Protein AF-A0A3D5SGT0-F1 (afdb_monomer_lite)

Structure (mmCIF, N/CA/C/O backbone):
data_AF-A0A3D5SGT0-F1
#
_entry.id   AF-A0A3D5SGT0-F1
#
loop_
_atom_site.group_PDB
_atom_site.id
_atom_site.type_symbol
_atom_site.label_atom_id
_atom_site.label_alt_id
_atom_site.label_comp_id
_atom_site.label_asym_id
_atom_site.label_entity_id
_atom_site.label_seq_id
_atom_site.pdbx_PDB_ins_code
_atom_site.Cartn_x
_atom_site.Cartn_y
_atom_site.Cartn_z
_atom_site.occupancy
_atom_site.B_iso_or_equiv
_atom_site.auth_seq_id
_atom_site.auth_comp_id
_atom_site.auth_asym_id
_atom_site.auth_atom_id
_atom_site.pdbx_PDB_model_num
ATOM 1 N N . MET A 1 1 ? 20.733 -16.401 -3.789 1.00 82.25 1 MET A N 1
ATOM 2 C CA . MET A 1 1 ? 20.202 -15.275 -2.991 1.00 82.25 1 MET A CA 1
ATOM 3 C C . MET A 1 1 ? 20.358 -14.026 -3.835 1.00 82.25 1 MET A C 1
ATOM 5 O O . MET A 1 1 ? 21.478 -13.755 -4.243 1.00 82.25 1 MET A O 1
ATOM 9 N N . TYR A 1 2 ? 19.258 -13.351 -4.167 1.00 90.00 2 TYR A N 1
ATOM 10 C CA . TYR A 1 2 ? 19.283 -12.090 -4.913 1.00 90.00 2 TYR A CA 1
ATOM 11 C C . TYR A 1 2 ? 19.297 -10.923 -3.924 1.00 90.00 2 TYR A C 1
ATOM 13 O O . TYR A 1 2 ? 18.535 -10.935 -2.958 1.00 90.00 2 TYR A O 1
ATOM 21 N N . VAL A 1 3 ? 20.183 -9.956 -4.148 1.00 94.00 3 VAL A N 1
ATOM 22 C CA . VAL A 1 3 ? 20.288 -8.715 -3.376 1.00 94.00 3 VAL A CA 1
ATOM 23 C C . VAL A 1 3 ? 20.499 -7.593 -4.382 1.00 94.00 3 VAL A C 1
ATOM 25 O O . VAL A 1 3 ? 21.386 -7.696 -5.226 1.00 94.00 3 VAL A O 1
ATOM 28 N N . ASP A 1 4 ? 19.696 -6.541 -4.284 1.00 93.75 4 ASP A N 1
ATOM 29 C CA . ASP A 1 4 ? 19.782 -5.351 -5.129 1.00 93.75 4 ASP A CA 1
ATOM 30 C C . ASP A 1 4 ? 19.687 -4.103 -4.245 1.00 93.75 4 ASP A C 1
ATOM 32 O O . ASP A 1 4 ? 19.060 -4.131 -3.180 1.00 93.75 4 ASP A O 1
ATOM 36 N N . PHE A 1 5 ? 20.342 -3.025 -4.667 1.00 95.31 5 PHE A N 1
ATOM 37 C CA . PHE A 1 5 ? 20.351 -1.749 -3.966 1.00 95.31 5 PHE A CA 1
ATOM 38 C C . PHE A 1 5 ? 19.541 -0.734 -4.768 1.00 95.31 5 PHE A C 1
ATOM 40 O O . PHE A 1 5 ? 19.968 -0.273 -5.824 1.00 95.31 5 PHE A O 1
ATOM 47 N N . LEU A 1 6 ? 18.378 -0.361 -4.239 1.00 95.25 6 LEU A N 1
ATOM 48 C CA . LEU A 1 6 ? 17.581 0.734 -4.776 1.00 95.25 6 LEU A CA 1
ATOM 49 C C . LEU A 1 6 ? 18.121 2.064 -4.240 1.00 95.25 6 LEU A C 1
ATOM 51 O O . LEU A 1 6 ? 17.986 2.347 -3.045 1.00 95.25 6 LEU A O 1
ATOM 55 N N . HIS A 1 7 ? 18.699 2.893 -5.107 1.00 94.75 7 HIS A N 1
ATOM 56 C CA . HIS A 1 7 ? 19.131 4.228 -4.711 1.00 94.75 7 HIS A CA 1
ATOM 57 C C . HIS A 1 7 ? 17.949 5.194 -4.736 1.00 94.75 7 HIS A C 1
ATOM 59 O O . HIS A 1 7 ? 17.189 5.270 -5.699 1.00 94.75 7 HIS A O 1
ATOM 65 N N . LEU A 1 8 ? 17.808 5.968 -3.662 1.00 95.00 8 LEU A N 1
ATOM 66 C CA . LEU A 1 8 ? 16.798 7.015 -3.556 1.00 95.00 8 LEU A CA 1
ATOM 67 C C . LEU A 1 8 ? 17.465 8.387 -3.701 1.00 95.00 8 LEU A C 1
ATOM 69 O O . LEU A 1 8 ? 18.577 8.583 -3.202 1.00 95.00 8 LEU A O 1
ATOM 73 N N . PRO A 1 9 ? 16.811 9.364 -4.352 1.00 93.94 9 PRO A N 1
ATOM 74 C CA . PRO A 1 9 ? 17.372 10.692 -4.514 1.00 93.94 9 PRO A CA 1
ATOM 75 C C . PRO A 1 9 ? 17.500 11.364 -3.148 1.00 93.94 9 PRO A C 1
ATOM 77 O O . PRO A 1 9 ? 16.537 11.460 -2.389 1.00 93.94 9 PRO A O 1
ATOM 80 N N . HIS A 1 10 ? 18.686 11.894 -2.851 1.00 91.25 10 HIS A N 1
ATOM 81 C CA . HIS A 1 10 ? 18.929 12.596 -1.588 1.00 91.25 10 HIS A CA 1
ATOM 82 C C . HIS A 1 10 ? 18.146 13.915 -1.487 1.00 91.25 10 HIS A C 1
ATOM 84 O O . HIS A 1 10 ? 17.775 14.332 -0.394 1.00 91.25 10 HIS A O 1
ATOM 90 N N . ASN A 1 11 ? 17.882 14.571 -2.622 1.00 92.69 11 ASN A N 1
ATOM 91 C CA . ASN A 1 11 ? 17.040 15.761 -2.697 1.00 92.69 11 ASN A CA 1
ATOM 92 C C . ASN A 1 11 ? 15.823 15.485 -3.596 1.00 92.69 11 ASN A C 1
ATOM 94 O O . ASN A 1 11 ? 15.909 15.705 -4.805 1.00 92.69 11 ASN A O 1
ATOM 98 N N . PRO A 1 12 ? 14.679 15.043 -3.053 1.00 88.31 12 PRO A N 1
ATOM 99 C CA . PRO A 1 12 ? 13.499 14.719 -3.857 1.00 88.31 12 PRO A CA 1
ATOM 100 C C . PRO A 1 12 ? 12.892 15.932 -4.582 1.00 88.31 12 PRO A C 1
ATOM 102 O O . PRO A 1 12 ? 12.158 15.748 -5.543 1.00 88.31 12 PRO A O 1
ATOM 105 N N . ASN A 1 13 ? 13.226 17.162 -4.174 1.00 92.69 13 ASN A N 1
ATOM 106 C CA . ASN A 1 13 ? 12.706 18.391 -4.784 1.00 92.69 13 ASN A CA 1
ATOM 107 C C . ASN A 1 13 ? 13.525 18.872 -5.997 1.00 92.69 13 ASN A C 1
ATOM 109 O O . ASN A 1 13 ? 13.168 19.872 -6.620 1.00 92.69 13 ASN A O 1
ATOM 113 N N . SER A 1 14 ? 14.646 18.216 -6.322 1.00 93.81 14 SER A N 1
ATOM 114 C CA . SER A 1 14 ? 15.394 18.533 -7.543 1.00 93.81 14 SER A CA 1
ATOM 115 C C . SER A 1 14 ? 14.585 18.147 -8.779 1.00 93.81 14 SER A C 1
ATOM 117 O O . SER A 1 14 ? 13.951 17.095 -8.813 1.00 93.81 14 SER A O 1
ATOM 119 N N . LYS A 1 15 ? 14.681 18.959 -9.838 1.00 90.56 15 LYS A N 1
ATOM 120 C CA . LYS A 1 15 ? 14.032 18.683 -11.130 1.00 90.56 15 LYS A CA 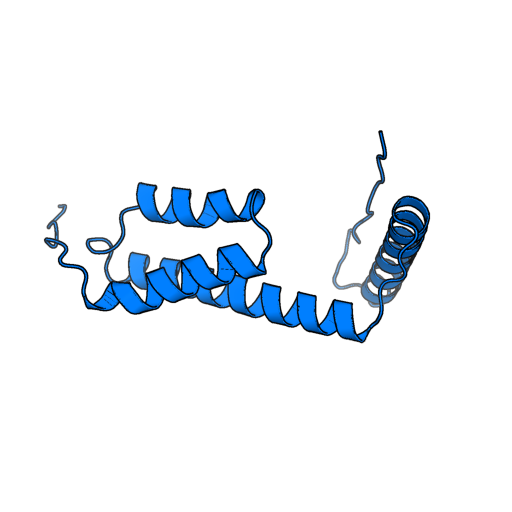1
ATOM 121 C C . LYS A 1 15 ? 14.438 17.327 -11.718 1.00 90.56 15 LYS A C 1
ATOM 123 O O . LYS A 1 15 ? 13.635 16.708 -12.397 1.00 90.56 15 LYS A O 1
ATOM 128 N N . SER A 1 16 ? 15.659 16.869 -11.441 1.00 92.75 16 SER A N 1
ATOM 129 C CA . SER A 1 16 ? 16.200 15.600 -11.944 1.00 92.75 16 SER A CA 1
ATOM 130 C C . SER A 1 16 ? 15.809 14.368 -11.118 1.00 92.75 16 SER A C 1
ATOM 132 O O . SER A 1 16 ? 16.122 13.248 -11.514 1.00 92.75 16 SER A O 1
ATOM 134 N N . SER A 1 17 ? 15.165 14.538 -9.959 1.00 95.12 17 SER A N 1
ATOM 135 C CA . SER A 1 17 ? 14.920 13.427 -9.028 1.00 95.12 17 SER A CA 1
ATOM 136 C C . SER A 1 17 ? 13.872 12.444 -9.527 1.00 95.12 17 SER A C 1
ATOM 138 O O . SER A 1 17 ? 13.992 11.249 -9.262 1.00 95.12 17 SER A O 1
ATOM 140 N N . THR A 1 18 ? 12.871 12.925 -10.264 1.00 94.50 18 THR A N 1
ATOM 141 C CA . THR A 1 18 ? 11.852 12.066 -10.876 1.00 94.50 18 THR A CA 1
ATOM 142 C C . THR A 1 18 ? 12.468 11.174 -11.947 1.00 94.50 18 THR A C 1
ATOM 144 O O . THR A 1 18 ? 12.315 9.960 -11.866 1.00 94.50 18 THR A O 1
ATOM 147 N N . ASP A 1 19 ? 13.227 11.748 -12.885 1.00 95.38 19 ASP A N 1
ATOM 148 C CA . ASP A 1 19 ? 13.876 10.993 -13.967 1.00 95.38 19 ASP A CA 1
ATOM 149 C C . ASP A 1 19 ? 14.864 9.952 -13.419 1.00 95.38 19 ASP A C 1
ATOM 151 O O . ASP A 1 19 ? 14.905 8.810 -13.883 1.00 95.38 19 ASP A O 1
ATOM 155 N N . PHE A 1 20 ? 15.617 10.320 -12.376 1.00 95.75 20 PHE A N 1
ATOM 156 C CA . PHE A 1 20 ? 16.504 9.398 -11.666 1.00 95.75 20 PHE A CA 1
ATOM 157 C C . PHE A 1 20 ? 15.739 8.216 -11.054 1.00 95.75 20 PHE A C 1
ATOM 159 O O . PHE A 1 20 ? 16.118 7.066 -11.263 1.00 95.75 20 PHE A O 1
ATOM 166 N N . LEU A 1 21 ? 14.644 8.481 -10.331 1.00 95.62 21 LEU A N 1
ATOM 167 C CA . LEU A 1 21 ? 13.833 7.427 -9.714 1.00 95.62 21 LEU A CA 1
ATOM 168 C C . LEU A 1 21 ? 13.183 6.506 -10.743 1.00 95.62 21 LEU A C 1
ATOM 170 O O . LEU A 1 21 ? 13.173 5.296 -10.541 1.00 95.62 21 LEU A O 1
ATOM 174 N N . VAL A 1 22 ? 12.656 7.061 -11.838 1.00 95.75 22 VAL A N 1
ATOM 175 C CA . VAL A 1 22 ? 12.082 6.262 -12.930 1.00 95.75 22 VAL A CA 1
ATOM 176 C C . VAL A 1 22 ? 13.139 5.319 -13.496 1.00 95.75 22 VAL A C 1
ATOM 178 O O . VAL A 1 22 ? 12.877 4.129 -13.634 1.00 95.75 22 VAL A O 1
ATOM 181 N N . THR A 1 23 ? 14.349 5.825 -13.742 1.00 96.81 23 THR A N 1
ATOM 182 C CA . THR A 1 23 ? 15.468 5.010 -14.237 1.00 96.81 23 THR A CA 1
ATOM 183 C C . THR A 1 23 ? 15.811 3.876 -13.267 1.00 96.81 23 THR A C 1
ATOM 185 O O . THR A 1 23 ? 15.955 2.730 -13.688 1.00 96.81 23 THR A O 1
ATOM 188 N N . GLU A 1 24 ? 15.884 4.161 -11.964 1.00 97.50 24 GLU A N 1
ATOM 189 C CA . GLU A 1 24 ? 16.185 3.138 -10.956 1.00 97.50 24 GLU A CA 1
ATOM 190 C C . GLU A 1 24 ? 15.074 2.091 -10.803 1.00 97.50 24 GLU A C 1
ATOM 192 O O . GLU A 1 24 ? 15.365 0.910 -10.597 1.00 97.50 24 GLU A O 1
ATOM 197 N N . TYR A 1 25 ? 13.805 2.481 -10.945 1.00 96.38 25 TYR A N 1
ATOM 198 C CA . TYR A 1 25 ? 12.695 1.529 -10.938 1.00 96.38 25 TYR A CA 1
ATOM 199 C C . TYR A 1 25 ? 12.667 0.646 -12.182 1.00 96.38 25 TYR A C 1
ATOM 201 O O . TYR A 1 25 ? 12.443 -0.555 -12.042 1.00 96.38 25 TYR A O 1
ATOM 209 N N . LEU A 1 26 ? 12.944 1.198 -13.367 1.00 96.31 26 LEU A N 1
ATOM 210 C CA . LEU A 1 26 ? 13.030 0.416 -14.603 1.00 96.31 26 LEU A CA 1
ATOM 211 C C . LEU A 1 26 ? 14.182 -0.595 -14.541 1.00 96.31 26 LEU A C 1
ATOM 213 O O . LEU A 1 26 ? 13.969 -1.771 -14.823 1.00 96.31 26 LEU A O 1
ATOM 217 N N . ARG A 1 27 ? 15.362 -0.186 -14.053 1.00 97.06 27 ARG A N 1
ATOM 218 C CA . ARG A 1 27 ? 16.496 -1.098 -13.816 1.00 97.06 27 ARG A CA 1
ATOM 219 C C . ARG A 1 27 ? 16.113 -2.249 -12.880 1.00 97.06 27 ARG A C 1
ATOM 221 O O . ARG A 1 27 ? 16.446 -3.406 -13.133 1.00 97.06 27 ARG A O 1
ATOM 228 N N . LEU A 1 28 ? 15.426 -1.939 -11.778 1.00 96.44 28 LEU A N 1
ATOM 229 C CA . LEU A 1 28 ? 14.980 -2.958 -10.829 1.00 96.44 28 LEU A CA 1
ATOM 230 C C . LEU A 1 28 ? 13.943 -3.898 -11.459 1.00 96.44 28 LEU A C 1
ATOM 232 O O . LEU A 1 28 ? 14.023 -5.107 -11.247 1.00 96.44 28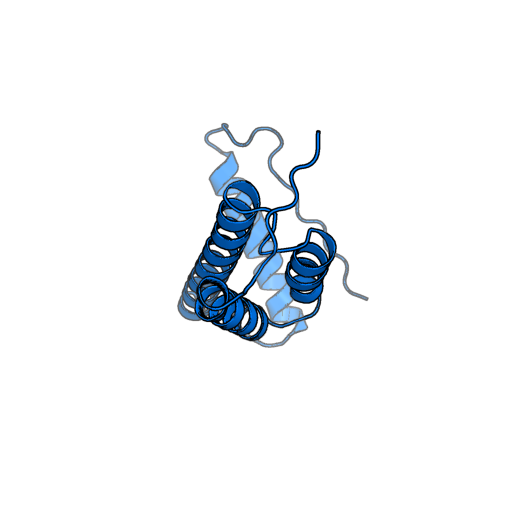 LEU A O 1
ATOM 236 N N . GLN A 1 29 ? 12.991 -3.360 -12.225 1.00 95.81 29 GLN A N 1
ATOM 237 C CA . GLN A 1 29 ? 12.001 -4.154 -12.949 1.00 95.81 29 GLN 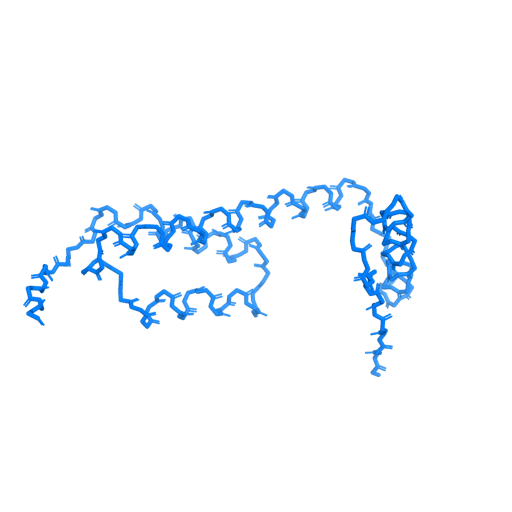A CA 1
ATOM 238 C C . GLN A 1 29 ? 12.690 -5.137 -13.897 1.00 95.81 29 GLN A C 1
ATOM 240 O O . GLN A 1 29 ? 12.428 -6.330 -13.792 1.00 95.81 29 GLN A O 1
ATOM 245 N N . GLU A 1 30 ? 13.623 -4.680 -14.736 1.00 95.56 30 GLU A N 1
ATOM 246 C CA . GLU A 1 30 ? 14.376 -5.540 -15.661 1.00 95.56 30 GLU A CA 1
ATOM 247 C C . GLU A 1 30 ? 15.0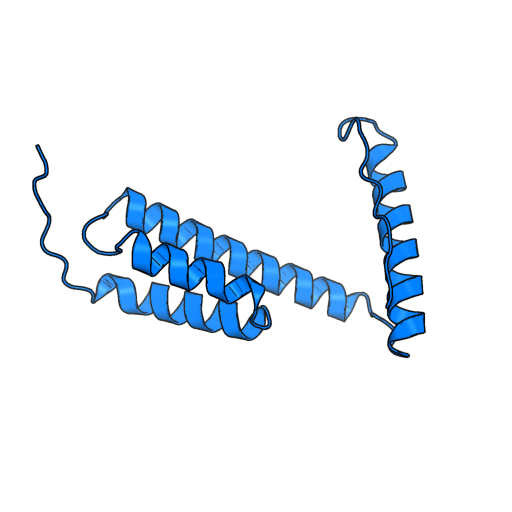59 -6.712 -14.939 1.00 95.56 30 GLU A C 1
ATOM 249 O O . GLU A 1 30 ? 14.961 -7.865 -15.369 1.00 95.56 30 GLU A O 1
ATOM 254 N N . HIS A 1 31 ? 15.706 -6.451 -13.798 1.00 95.69 31 HIS A N 1
ATOM 255 C CA . HIS A 1 31 ? 16.336 -7.508 -13.007 1.00 95.69 31 HIS A CA 1
ATOM 256 C C . HIS A 1 31 ? 15.313 -8.506 -12.438 1.00 95.69 31 HIS A C 1
ATOM 258 O O . HIS A 1 31 ? 15.560 -9.714 -12.437 1.00 95.69 31 HIS A O 1
ATOM 264 N N . LEU A 1 32 ? 14.164 -8.029 -11.953 1.00 95.00 32 LEU A N 1
ATOM 265 C CA . LEU A 1 32 ? 13.106 -8.887 -11.412 1.00 95.00 32 LEU A CA 1
ATOM 266 C C . LEU A 1 32 ? 12.432 -9.730 -12.503 1.00 95.00 32 LEU A C 1
ATOM 268 O O . LEU A 1 32 ? 12.169 -10.913 -12.279 1.00 95.00 32 LEU A O 1
ATOM 272 N N . GLU A 1 33 ? 12.197 -9.158 -13.684 1.00 96.00 33 GLU A N 1
ATOM 273 C CA . GLU A 1 33 ? 11.670 -9.875 -14.848 1.00 96.00 33 GLU A CA 1
ATOM 274 C C . GLU A 1 33 ? 12.632 -10.981 -15.295 1.00 96.00 33 GLU A C 1
ATOM 276 O O . GLU A 1 33 ? 12.200 -12.111 -15.523 1.00 96.00 33 GLU A O 1
ATOM 281 N N . ALA A 1 34 ? 13.940 -10.701 -15.334 1.00 95.06 34 ALA A N 1
ATOM 282 C CA . ALA A 1 34 ? 14.963 -11.689 -15.680 1.00 95.06 34 ALA A CA 1
ATOM 283 C C . ALA A 1 34 ? 15.029 -12.859 -14.682 1.00 95.06 34 ALA A C 1
ATOM 285 O O . ALA A 1 34 ? 15.268 -14.000 -15.077 1.00 95.06 34 ALA A O 1
ATOM 286 N N . LEU A 1 35 ? 14.796 -12.598 -13.392 1.00 94.62 35 LEU A N 1
ATOM 287 C CA . LEU A 1 35 ? 14.762 -13.637 -12.358 1.00 94.62 35 LEU A CA 1
ATOM 288 C C . LEU A 1 35 ? 13.497 -14.494 -12.416 1.00 94.62 35 LEU A C 1
ATOM 290 O O . LEU A 1 35 ? 13.559 -15.692 -12.149 1.00 94.62 35 LEU A O 1
ATOM 294 N N . ASN A 1 36 ? 12.354 -13.874 -12.707 1.00 92.56 36 ASN A N 1
ATOM 295 C CA . ASN A 1 36 ? 11.051 -14.534 -12.674 1.00 92.56 36 ASN A CA 1
ATOM 296 C C . ASN A 1 36 ? 10.651 -15.132 -14.035 1.00 92.56 36 ASN A C 1
ATOM 298 O O . ASN A 1 36 ? 9.741 -15.950 -14.099 1.00 92.56 36 ASN A O 1
ATOM 302 N N . GLY A 1 37 ? 11.297 -14.720 -15.130 1.00 94.12 37 GLY A N 1
ATOM 303 C CA . GLY A 1 37 ? 10.923 -15.104 -16.495 1.00 94.12 37 GLY A CA 1
ATOM 304 C C . GLY A 1 37 ? 9.569 -14.540 -16.944 1.00 94.12 37 GLY A C 1
ATOM 305 O O . GLY A 1 37 ? 8.984 -15.031 -17.908 1.00 94.12 37 GLY A O 1
ATOM 306 N N . HIS A 1 38 ? 9.055 -13.531 -16.240 1.00 94.81 38 HIS A N 1
ATOM 307 C CA . HIS A 1 38 ? 7.745 -12.933 -16.472 1.00 94.81 38 HIS A CA 1
ATOM 308 C C . HIS A 1 38 ? 7.891 -11.433 -16.688 1.00 94.81 38 HIS A C 1
ATOM 310 O O . HIS A 1 38 ? 8.442 -10.750 -15.830 1.00 94.81 38 HIS A O 1
ATOM 316 N N . HIS A 1 39 ? 7.352 -10.940 -17.801 1.00 94.75 39 HIS A N 1
ATOM 317 C CA . HIS A 1 39 ? 7.290 -9.515 -18.097 1.00 94.75 39 HIS A CA 1
ATOM 318 C C . HIS A 1 39 ? 6.170 -8.836 -17.299 1.00 94.75 39 HIS A C 1
ATOM 320 O O . HIS A 1 39 ? 5.067 -9.378 -17.174 1.00 94.75 39 HIS A O 1
ATOM 326 N N . VAL A 1 40 ? 6.452 -7.649 -16.774 1.00 94.19 40 VAL A N 1
ATOM 327 C CA . VAL A 1 40 ? 5.520 -6.819 -16.020 1.00 94.19 40 VAL A CA 1
ATOM 328 C C . VAL A 1 40 ? 4.931 -5.780 -16.969 1.00 94.19 40 VAL A C 1
ATOM 330 O O . VAL A 1 40 ? 5.618 -4.865 -17.410 1.00 94.19 40 VAL A O 1
ATOM 333 N N . SER A 1 41 ? 3.640 -5.915 -17.279 1.00 95.62 41 SER A N 1
ATOM 334 C CA . SER A 1 41 ? 2.940 -4.946 -18.122 1.00 95.62 41 SER A CA 1
ATOM 335 C C . SER A 1 41 ? 2.542 -3.686 -17.351 1.00 95.62 41 SER A C 1
ATOM 337 O O . SER A 1 41 ? 2.278 -3.726 -16.144 1.00 95.62 41 SER A O 1
ATOM 339 N N . ASP A 1 42 ? 2.399 -2.578 -18.079 1.00 96.06 42 ASP A N 1
ATOM 340 C CA . ASP A 1 42 ? 1.891 -1.314 -17.535 1.00 96.06 42 ASP A CA 1
ATOM 341 C C . ASP A 1 42 ? 0.503 -1.478 -16.895 1.00 96.06 42 ASP A C 1
ATOM 343 O O . ASP A 1 42 ? 0.233 -0.914 -15.834 1.00 96.06 42 ASP A O 1
ATOM 347 N N . ASP A 1 43 ? -0.374 -2.289 -17.492 1.00 97.81 43 ASP A N 1
ATOM 348 C CA . ASP A 1 43 ? -1.705 -2.572 -16.942 1.00 97.81 43 ASP A CA 1
ATOM 349 C C . ASP A 1 43 ? -1.618 -3.273 -15.580 1.00 97.81 43 ASP A C 1
ATOM 351 O O . ASP A 1 43 ? -2.296 -2.870 -14.632 1.00 97.81 43 ASP A O 1
ATOM 355 N N . ALA A 1 44 ? -0.736 -4.272 -15.448 1.00 95.31 44 ALA A N 1
ATOM 356 C CA . ALA A 1 44 ? -0.527 -4.979 -14.188 1.00 95.31 44 ALA A CA 1
ATOM 357 C C . ALA A 1 44 ? 0.052 -4.050 -13.106 1.00 95.31 44 ALA A C 1
ATOM 359 O O . ALA A 1 44 ? -0.353 -4.121 -11.941 1.00 95.31 44 ALA A O 1
ATOM 360 N N . LEU A 1 45 ? 0.959 -3.139 -13.480 1.00 96.19 45 LEU A N 1
ATOM 361 C CA . LEU A 1 45 ? 1.480 -2.115 -12.569 1.00 96.19 45 LEU A CA 1
ATOM 362 C C . LEU A 1 45 ? 0.385 -1.149 -12.117 1.00 96.19 45 LEU A C 1
ATOM 364 O O . LEU A 1 45 ? 0.262 -0.883 -10.920 1.00 96.19 45 LEU A O 1
ATOM 368 N N . ASN A 1 46 ? -0.432 -0.649 -13.042 1.00 97.88 46 ASN A N 1
ATOM 369 C CA . ASN A 1 46 ? -1.527 0.269 -12.732 1.00 97.88 46 ASN A CA 1
ATOM 370 C C . ASN A 1 46 ? -2.583 -0.380 -11.823 1.00 97.88 46 ASN A C 1
ATOM 372 O O . ASN A 1 46 ? -3.056 0.247 -10.864 1.00 97.88 46 ASN A O 1
ATOM 376 N N . GLU A 1 47 ? -2.912 -1.650 -12.063 1.00 97.50 47 GLU A N 1
ATOM 377 C CA . GLU A 1 47 ? -3.795 -2.431 -11.195 1.00 97.50 47 GLU A CA 1
ATOM 378 C C . GLU A 1 47 ? -3.197 -2.581 -9.788 1.00 97.50 47 GLU A C 1
ATOM 380 O O . GLU A 1 47 ? -3.862 -2.282 -8.788 1.00 97.50 47 GLU A O 1
ATOM 385 N N . ALA A 1 48 ? -1.917 -2.954 -9.691 1.00 97.06 48 ALA A N 1
ATOM 386 C CA . ALA A 1 48 ? -1.228 -3.079 -8.412 1.00 97.06 48 ALA A CA 1
ATOM 387 C C . ALA A 1 48 ? -1.194 -1.742 -7.652 1.00 97.06 48 ALA A C 1
ATOM 389 O O . ALA A 1 48 ? -1.541 -1.698 -6.468 1.00 97.06 48 ALA A O 1
ATOM 390 N N . ILE A 1 49 ? -0.845 -0.635 -8.315 1.00 98.12 49 ILE A N 1
ATOM 391 C CA . ILE A 1 49 ? -0.833 0.712 -7.721 1.00 98.12 49 ILE A CA 1
ATOM 392 C C . ILE A 1 49 ? -2.210 1.058 -7.150 1.00 98.12 49 ILE A C 1
ATOM 394 O O . ILE A 1 49 ? -2.314 1.513 -6.005 1.00 98.12 49 ILE A O 1
ATOM 398 N N . THR A 1 50 ? -3.271 0.800 -7.916 1.00 98.50 50 THR A N 1
ATOM 399 C CA . THR A 1 50 ? -4.656 1.034 -7.494 1.00 98.50 50 THR A CA 1
ATOM 400 C C . THR A 1 50 ? -4.988 0.237 -6.237 1.00 98.50 50 THR A C 1
ATOM 402 O O . THR A 1 50 ? -5.487 0.790 -5.251 1.00 98.50 50 THR A O 1
ATOM 405 N N . LEU A 1 51 ? -4.639 -1.046 -6.227 1.00 98.38 51 LEU A N 1
ATOM 406 C CA . LEU A 1 51 ? -4.893 -1.938 -5.106 1.00 98.38 51 LEU A CA 1
ATOM 407 C C . LEU A 1 51 ? -4.124 -1.525 -3.840 1.00 98.38 51 LEU A C 1
ATOM 409 O O . LEU A 1 51 ? -4.708 -1.457 -2.755 1.00 98.38 51 LEU A O 1
ATOM 413 N N . TYR A 1 52 ? -2.846 -1.154 -3.963 1.00 98.56 52 TYR A N 1
ATOM 414 C CA . TYR A 1 52 ? -2.064 -0.615 -2.845 1.00 98.56 52 TYR A CA 1
ATOM 415 C C . TYR A 1 52 ? -2.620 0.722 -2.335 1.00 98.56 52 TYR A C 1
ATOM 417 O O . TYR A 1 52 ? -2.592 0.980 -1.129 1.00 98.56 52 TYR A O 1
ATOM 425 N N . ASN A 1 53 ? -3.151 1.579 -3.207 1.00 98.75 53 ASN A N 1
ATOM 426 C CA . ASN A 1 53 ? -3.769 2.839 -2.790 1.00 98.75 53 ASN A CA 1
ATOM 427 C C . ASN A 1 53 ? -5.049 2.611 -1.983 1.00 98.75 53 ASN A C 1
ATOM 429 O O . ASN A 1 53 ? -5.215 3.226 -0.926 1.00 98.75 53 ASN A O 1
ATOM 433 N N . VAL A 1 54 ? -5.901 1.680 -2.417 1.00 98.69 54 VAL A N 1
ATOM 434 C CA . VAL A 1 54 ? -7.076 1.236 -1.653 1.00 98.69 54 VAL A CA 1
ATOM 435 C C . VAL A 1 54 ? -6.660 0.690 -0.287 1.00 98.69 54 VAL A C 1
ATOM 437 O O . VAL A 1 54 ? -7.212 1.099 0.734 1.00 98.69 54 VAL A O 1
ATOM 440 N N . ASN A 1 55 ? -5.659 -0.191 -0.248 1.00 98.69 55 ASN A N 1
ATOM 441 C CA . ASN A 1 55 ? -5.150 -0.776 0.991 1.00 98.69 55 ASN A CA 1
ATOM 442 C C . ASN A 1 55 ? -4.694 0.299 1.998 1.00 98.69 55 ASN A C 1
ATOM 444 O O . ASN A 1 55 ? -5.095 0.296 3.167 1.00 98.69 55 ASN A O 1
ATOM 448 N N . ARG A 1 56 ? -3.906 1.276 1.525 1.00 98.56 56 ARG A N 1
ATOM 449 C CA . ARG A 1 56 ? -3.435 2.404 2.342 1.00 98.56 56 ARG A CA 1
ATOM 450 C C . ARG A 1 56 ? -4.586 3.285 2.817 1.00 98.56 56 ARG A C 1
ATOM 452 O O . ARG A 1 56 ? -4.553 3.747 3.954 1.00 98.56 56 ARG A O 1
ATOM 459 N N . ALA A 1 57 ? -5.589 3.532 1.975 1.00 98.75 57 ALA A N 1
ATOM 460 C CA . ALA A 1 57 ? -6.764 4.315 2.349 1.00 98.75 57 ALA A CA 1
ATOM 461 C C . ALA A 1 57 ? -7.563 3.638 3.474 1.00 98.75 57 ALA A C 1
ATOM 463 O O . ALA A 1 57 ? -7.866 4.285 4.473 1.00 98.75 57 ALA A O 1
ATOM 464 N N . LEU A 1 58 ? -7.818 2.330 3.365 1.00 98.62 58 LEU A N 1
ATOM 465 C CA . LEU A 1 58 ? -8.505 1.556 4.406 1.00 98.62 58 LEU A CA 1
ATOM 466 C C . LEU A 1 58 ? -7.711 1.524 5.716 1.00 98.62 58 LEU A C 1
ATOM 468 O O . LEU A 1 58 ? -8.280 1.693 6.791 1.00 98.62 58 LEU A O 1
ATOM 472 N N . THR A 1 59 ? -6.388 1.362 5.629 1.00 98.25 59 THR A N 1
ATOM 473 C CA . THR A 1 59 ? -5.515 1.406 6.808 1.00 98.25 59 THR A CA 1
ATOM 474 C C . THR A 1 59 ? -5.618 2.756 7.518 1.00 98.25 59 THR A C 1
ATOM 476 O O . THR A 1 59 ? -5.846 2.785 8.725 1.00 98.25 59 THR A O 1
ATOM 479 N N . ARG A 1 60 ? -5.507 3.877 6.786 1.00 98.38 60 ARG A N 1
ATOM 480 C CA . ARG A 1 60 ? -5.662 5.229 7.359 1.00 98.38 60 ARG A CA 1
ATOM 481 C C . ARG A 1 60 ? -7.030 5.413 8.005 1.00 98.38 60 ARG A C 1
ATOM 483 O O . ARG A 1 60 ? -7.094 5.852 9.145 1.00 98.38 60 ARG A O 1
ATOM 490 N N . HIS A 1 61 ? -8.089 4.981 7.327 1.00 97.69 61 HIS A N 1
ATOM 491 C CA . HIS A 1 61 ? -9.442 5.061 7.857 1.00 97.69 61 HIS A CA 1
ATOM 492 C C . HIS A 1 61 ? -9.582 4.336 9.207 1.00 97.69 61 HIS A C 1
ATOM 494 O O . HIS A 1 61 ? -10.122 4.908 10.147 1.00 97.69 61 HIS A O 1
ATOM 500 N N . LEU A 1 62 ? -9.018 3.132 9.365 1.00 97.25 62 LEU A N 1
ATOM 501 C CA . LEU A 1 62 ? -9.026 2.427 10.655 1.00 97.25 62 LEU A CA 1
ATOM 502 C C . LEU A 1 62 ? -8.243 3.167 11.755 1.00 97.25 62 LEU A C 1
ATOM 504 O O . LEU A 1 62 ? -8.639 3.127 12.922 1.00 97.25 62 LEU A O 1
ATOM 508 N N . TYR A 1 63 ? -7.143 3.844 11.410 1.00 97.06 63 TYR A N 1
ATOM 509 C CA . TYR A 1 63 ? -6.429 4.705 12.358 1.00 97.06 63 TYR A CA 1
ATOM 510 C C . TYR A 1 63 ? -7.266 5.923 12.764 1.00 97.06 63 TYR A C 1
ATOM 512 O O . TYR A 1 63 ? -7.311 6.238 13.955 1.00 97.06 63 TYR A O 1
ATOM 520 N N . ASP A 1 64 ? -7.959 6.559 11.818 1.00 96.75 64 ASP A N 1
ATOM 521 C CA . ASP A 1 64 ? -8.843 7.701 12.076 1.00 96.75 64 ASP A CA 1
ATOM 522 C C . ASP A 1 64 ? -10.034 7.299 12.960 1.00 96.75 64 ASP A C 1
ATOM 524 O O . ASP A 1 64 ? -10.367 7.994 13.922 1.00 96.75 64 ASP A O 1
ATOM 528 N N . GLU A 1 65 ? -10.648 6.147 12.684 1.00 95.00 65 GLU A N 1
ATOM 529 C CA . GLU A 1 65 ? -11.714 5.574 13.513 1.00 95.00 65 GLU A CA 1
ATOM 530 C C . GLU A 1 65 ? -11.228 5.295 14.934 1.00 95.00 65 GLU A C 1
ATOM 532 O O . GLU A 1 65 ? -11.863 5.706 15.904 1.00 95.00 65 GLU A O 1
ATOM 537 N N . ARG A 1 66 ? -10.058 4.661 15.084 1.00 93.94 66 ARG A N 1
ATOM 538 C CA . ARG A 1 66 ? -9.468 4.426 16.406 1.00 93.94 66 ARG A CA 1
ATOM 539 C C . ARG A 1 66 ? -9.167 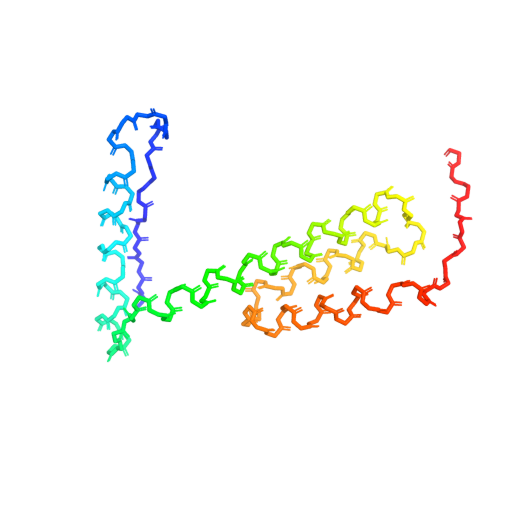5.737 17.134 1.00 93.94 66 ARG A C 1
ATOM 541 O O . ARG A 1 66 ? -9.338 5.794 18.348 1.00 93.94 66 ARG A O 1
ATOM 548 N N . ALA A 1 67 ? -8.692 6.768 16.436 1.00 93.75 67 ALA A N 1
ATOM 549 C CA . ALA A 1 67 ? -8.414 8.067 17.044 1.00 93.75 67 ALA A CA 1
ATOM 550 C C . ALA A 1 67 ? -9.698 8.736 17.562 1.00 93.75 67 ALA A C 1
ATOM 552 O O . ALA A 1 67 ? -9.694 9.299 18.655 1.00 93.75 67 ALA A O 1
ATOM 553 N N . ARG A 1 68 ? -10.805 8.624 16.816 1.00 93.12 68 ARG A N 1
ATOM 554 C CA . ARG A 1 68 ? -12.115 9.156 17.221 1.00 93.12 68 ARG A CA 1
ATOM 555 C C . ARG A 1 68 ? -12.796 8.333 18.311 1.00 93.12 68 ARG A C 1
ATOM 557 O O . ARG A 1 68 ? -13.414 8.897 19.208 1.00 93.12 68 ARG A O 1
ATOM 564 N N . GLN A 1 69 ? -12.725 7.009 18.220 1.00 92.06 69 GLN A N 1
ATOM 565 C CA . GLN A 1 69 ? -13.452 6.069 19.075 1.00 92.06 69 GLN A CA 1
ATOM 566 C C . GLN A 1 69 ? -12.508 4.964 19.581 1.00 92.06 69 GLN A C 1
ATOM 568 O O . GLN A 1 69 ? -12.651 3.788 19.232 1.00 92.06 69 GLN A O 1
ATOM 573 N N . PRO A 1 70 ? -11.541 5.301 20.457 1.00 90.81 70 PRO A N 1
ATOM 574 C CA . PRO A 1 70 ? -10.482 4.376 20.882 1.00 90.81 70 PRO A CA 1
ATOM 575 C C . PRO A 1 70 ? -10.990 3.143 21.641 1.00 90.81 70 PRO A C 1
ATOM 577 O O . PRO A 1 70 ? -10.271 2.156 21.778 1.00 90.81 70 PRO A O 1
ATOM 580 N N . HIS A 1 71 ? -12.230 3.175 22.132 1.00 90.56 71 HIS A N 1
ATOM 581 C CA . HIS A 1 71 ? -12.872 2.053 22.810 1.00 90.56 71 HIS A CA 1
ATOM 582 C C . HIS A 1 71 ? -13.373 0.955 21.852 1.00 90.56 71 HIS A C 1
ATOM 584 O O . HIS A 1 71 ? -13.629 -0.156 22.318 1.00 90.56 71 HIS A O 1
ATOM 590 N N . LEU A 1 72 ? -13.498 1.228 20.544 1.00 92.12 72 LEU A N 1
ATOM 591 C CA . LEU A 1 72 ? -13.970 0.252 19.550 1.00 92.12 72 LEU A CA 1
ATOM 592 C C . LEU A 1 72 ? -12.852 -0.623 18.973 1.00 92.12 72 LEU A C 1
ATOM 594 O O . LEU A 1 72 ? -13.086 -1.795 18.659 1.00 92.12 72 LEU A O 1
ATOM 598 N N . ILE A 1 73 ? -11.641 -0.070 18.857 1.00 93.00 73 ILE A N 1
ATOM 599 C CA . ILE A 1 73 ? -10.478 -0.742 18.267 1.00 93.00 73 ILE A CA 1
ATOM 600 C C . ILE A 1 73 ? -9.302 -0.659 19.235 1.00 93.00 73 ILE A C 1
ATOM 602 O O . ILE A 1 73 ? -8.721 0.409 19.447 1.00 93.00 73 ILE A O 1
ATOM 606 N N . ARG A 1 74 ? -8.884 -1.798 19.795 1.00 91.69 74 ARG A N 1
ATOM 607 C CA . ARG A 1 74 ? -7.695 -1.828 20.652 1.00 91.69 74 ARG A CA 1
ATOM 608 C C . ARG A 1 74 ? -6.440 -1.624 19.810 1.00 91.69 74 ARG A C 1
ATOM 610 O O . ARG A 1 74 ? -6.332 -2.113 18.688 1.00 91.69 74 ARG A O 1
ATOM 617 N N . THR A 1 75 ? -5.430 -0.979 20.392 1.00 92.81 75 THR A N 1
ATOM 618 C CA . THR A 1 75 ? -4.115 -0.807 19.748 1.00 92.81 75 THR A CA 1
ATOM 619 C C . THR A 1 75 ? -3.508 -2.138 19.308 1.00 92.81 75 THR A C 1
ATOM 621 O O . THR A 1 75 ? -2.953 -2.221 18.219 1.00 92.81 75 THR A O 1
ATOM 624 N N . SER A 1 76 ? -3.624 -3.181 20.136 1.00 95.06 76 SER A N 1
ATOM 625 C CA . SER A 1 76 ? -3.080 -4.510 19.841 1.00 95.06 76 SER A CA 1
ATOM 626 C C . SER A 1 76 ? -3.768 -5.180 18.649 1.00 95.06 76 SER A C 1
ATOM 628 O O . SER A 1 76 ? -3.091 -5.811 17.842 1.00 95.06 76 SER A O 1
ATOM 630 N N . GLU A 1 77 ? -5.086 -5.013 18.512 1.00 94.50 77 GLU A N 1
ATOM 631 C CA . GLU A 1 77 ? -5.860 -5.534 17.380 1.00 94.50 77 GLU A CA 1
ATOM 632 C C . GLU A 1 77 ? -5.473 -4.813 16.087 1.00 94.50 77 GLU A C 1
ATOM 634 O O . GLU A 1 77 ? -5.121 -5.463 15.104 1.00 94.50 77 GLU A O 1
ATOM 639 N N . LEU A 1 78 ? -5.461 -3.473 16.105 1.00 96.06 78 LEU A N 1
ATOM 640 C CA . LEU A 1 78 ? -5.078 -2.681 14.935 1.00 96.06 78 LEU A CA 1
ATOM 641 C C . LEU A 1 78 ? -3.639 -2.982 14.505 1.00 96.06 78 LEU A C 1
ATOM 643 O O . LEU A 1 78 ? -3.368 -3.161 13.322 1.00 96.06 78 LEU A O 1
ATOM 647 N N . TYR A 1 79 ? -2.719 -3.088 15.465 1.00 96.75 79 TYR A N 1
ATOM 648 C CA . TYR A 1 79 ? -1.334 -3.450 15.189 1.00 96.75 79 TYR A CA 1
ATOM 649 C C . TYR A 1 79 ? -1.219 -4.822 14.520 1.00 96.75 79 TYR A C 1
ATOM 651 O O . TYR A 1 79 ? -0.510 -4.943 13.523 1.00 96.75 79 TYR A O 1
ATOM 659 N N . ALA A 1 80 ? -1.914 -5.844 15.030 1.00 97.69 80 ALA A N 1
ATOM 660 C CA . ALA A 1 80 ? -1.897 -7.178 14.433 1.00 97.69 80 ALA A CA 1
ATOM 661 C C . ALA A 1 80 ? -2.457 -7.161 13.000 1.00 97.69 80 ALA A C 1
ATOM 663 O O . ALA A 1 80 ? -1.833 -7.709 12.089 1.00 97.69 80 ALA A O 1
ATOM 664 N N . LEU A 1 81 ? -3.581 -6.466 12.791 1.00 97.44 81 LEU A N 1
ATOM 665 C CA . LEU A 1 81 ? -4.228 -6.325 11.487 1.00 97.44 81 LEU A CA 1
ATOM 666 C C . LEU A 1 81 ? -3.351 -5.594 10.462 1.00 97.44 81 LEU A C 1
ATOM 668 O O . LEU A 1 81 ? -3.302 -5.986 9.300 1.00 97.44 81 LEU A O 1
ATOM 672 N N . VAL A 1 82 ? -2.639 -4.542 10.860 1.00 97.50 82 VAL A N 1
ATOM 673 C CA . VAL A 1 82 ? -1.724 -3.831 9.954 1.00 97.50 82 VAL A CA 1
ATOM 674 C C . VAL A 1 82 ? -0.467 -4.664 9.703 1.00 97.50 82 VAL A C 1
ATOM 676 O O . VAL A 1 82 ? -0.014 -4.785 8.567 1.00 97.50 82 VAL A O 1
ATOM 679 N N . ARG A 1 83 ? 0.084 -5.296 10.746 1.00 97.75 83 ARG A N 1
ATOM 680 C CA . ARG A 1 83 ? 1.334 -6.059 10.650 1.00 97.75 83 ARG A CA 1
ATOM 681 C C . ARG A 1 83 ? 1.214 -7.286 9.752 1.00 97.75 83 ARG A C 1
ATOM 683 O O . ARG A 1 83 ? 2.167 -7.556 9.021 1.00 97.75 83 ARG A O 1
ATOM 690 N N . VAL 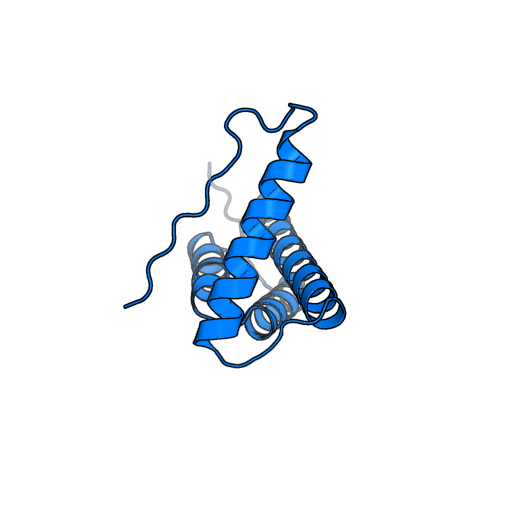A 1 84 ? 0.083 -7.996 9.765 1.00 97.88 84 VAL A N 1
ATOM 691 C CA . VAL A 1 84 ? -0.112 -9.179 8.906 1.00 97.88 84 VAL A CA 1
ATOM 692 C C . VAL A 1 84 ? -0.045 -8.835 7.409 1.00 97.88 84 VAL A C 1
ATOM 694 O O . VAL A 1 84 ? 0.342 -9.682 6.610 1.00 97.88 84 VAL A O 1
ATOM 697 N N . GLY A 1 85 ? -0.294 -7.575 7.030 1.00 97.56 85 GLY A N 1
ATOM 698 C CA . GLY A 1 85 ? -0.146 -7.090 5.653 1.00 97.56 85 GLY A CA 1
ATOM 699 C C . GLY A 1 85 ? 1.277 -7.172 5.088 1.00 97.56 85 GLY A C 1
ATOM 700 O O . GLY A 1 85 ? 1.440 -7.163 3.876 1.00 97.56 85 GLY A O 1
ATOM 701 N N . ASN A 1 86 ? 2.306 -7.323 5.932 1.00 96.44 86 ASN A N 1
ATOM 702 C CA . ASN A 1 86 ? 3.685 -7.555 5.472 1.00 96.44 86 ASN A CA 1
ATOM 703 C C . ASN A 1 86 ? 3.934 -9.000 5.005 1.00 96.44 86 ASN A C 1
ATOM 705 O O . ASN A 1 86 ? 4.980 -9.280 4.428 1.00 96.44 86 ASN A O 1
ATOM 709 N N . PHE A 1 87 ? 3.007 -9.917 5.288 1.00 97.50 87 PHE A N 1
ATOM 710 C CA . PHE A 1 87 ? 3.144 -11.348 5.000 1.00 97.50 87 PHE A CA 1
ATOM 711 C C . PHE A 1 87 ? 2.082 -11.868 4.028 1.00 97.50 87 PHE A C 1
ATOM 713 O O . PHE A 1 87 ? 2.186 -12.999 3.561 1.00 97.50 87 PHE A O 1
ATOM 720 N N . LEU A 1 88 ? 1.055 -11.068 3.736 1.00 97.69 88 LEU A N 1
ATOM 721 C CA . LEU A 1 88 ? -0.041 -11.443 2.851 1.00 97.69 88 LEU A CA 1
ATOM 722 C C . LEU A 1 88 ? 0.053 -10.702 1.516 1.00 97.69 88 LEU A C 1
ATOM 724 O O . LEU A 1 88 ? 0.451 -9.535 1.491 1.00 97.69 88 LEU A O 1
ATOM 728 N N . PRO A 1 89 ? -0.408 -11.318 0.413 1.00 97.75 89 PRO A N 1
ATOM 729 C CA . PRO A 1 89 ? -0.686 -10.586 -0.813 1.00 97.75 89 PRO A CA 1
ATOM 730 C C . PRO A 1 89 ? -1.615 -9.398 -0.539 1.00 97.75 89 PRO A C 1
ATOM 732 O O . PRO A 1 89 ? -2.609 -9.520 0.185 1.00 97.75 89 PRO A O 1
ATOM 735 N N . VAL A 1 90 ? -1.330 -8.254 -1.163 1.00 98.12 90 VAL A N 1
ATOM 736 C CA . VAL A 1 90 ? -2.065 -7.002 -0.920 1.00 98.12 90 VAL A CA 1
ATOM 737 C C . VAL A 1 90 ? -3.572 -7.133 -1.174 1.00 98.12 90 VAL A C 1
ATOM 739 O O . VAL A 1 90 ? -4.358 -6.513 -0.462 1.00 98.12 90 VAL A O 1
ATOM 742 N N . ALA A 1 91 ? -4.001 -7.983 -2.115 1.00 98.19 91 ALA A N 1
ATOM 743 C CA . ALA A 1 91 ? -5.418 -8.270 -2.361 1.00 98.19 91 ALA A CA 1
ATOM 744 C C . ALA A 1 91 ? -6.101 -8.897 -1.136 1.00 98.19 91 ALA A C 1
ATOM 746 O O . ALA A 1 91 ? -7.167 -8.451 -0.713 1.00 98.19 91 ALA A O 1
ATOM 747 N N . GLN A 1 92 ? -5.452 -9.890 -0.522 1.00 98.50 92 GLN A N 1
ATOM 748 C CA . GLN A 1 92 ? -5.975 -10.587 0.652 1.00 98.50 92 GLN A CA 1
ATOM 749 C C . GLN A 1 92 ? -6.008 -9.660 1.867 1.00 98.50 92 GLN A C 1
ATOM 751 O O . GLN A 1 92 ? -7.006 -9.607 2.583 1.00 98.50 92 GLN A O 1
ATOM 756 N N . HIS A 1 93 ? -4.943 -8.880 2.079 1.00 98.69 93 HIS A N 1
ATOM 757 C CA . HIS A 1 93 ? -4.909 -7.906 3.170 1.00 98.69 93 HIS A CA 1
ATOM 758 C C . HIS A 1 93 ? -5.959 -6.807 2.987 1.00 98.69 93 HIS A C 1
ATOM 760 O O . HIS A 1 93 ? -6.663 -6.470 3.933 1.00 98.69 93 HIS A O 1
ATOM 766 N N . THR A 1 94 ? -6.133 -6.306 1.763 1.00 98.62 94 THR A N 1
ATOM 767 C CA . THR A 1 94 ? -7.183 -5.332 1.430 1.00 98.62 94 THR A CA 1
ATOM 768 C C . THR A 1 94 ? -8.570 -5.859 1.777 1.00 98.62 94 THR A C 1
ATOM 770 O O . THR A 1 94 ? -9.358 -5.131 2.373 1.00 98.62 94 THR A O 1
ATOM 773 N N . GLU A 1 95 ? -8.865 -7.119 1.465 1.00 98.44 95 GLU A N 1
ATOM 774 C CA . GLU A 1 95 ? -10.154 -7.728 1.798 1.00 98.44 95 GLU A CA 1
ATOM 775 C C . GLU A 1 95 ? -10.363 -7.865 3.316 1.00 98.44 95 GLU A C 1
ATOM 777 O O . GLU A 1 95 ? -11.437 -7.546 3.826 1.00 98.44 95 GLU A O 1
ATOM 782 N N . LEU A 1 96 ? -9.324 -8.241 4.070 1.00 98.12 96 LEU A N 1
ATOM 783 C CA . LEU A 1 96 ? -9.379 -8.249 5.539 1.00 98.12 96 LEU A CA 1
ATOM 784 C C . LEU A 1 96 ? -9.669 -6.853 6.110 1.00 98.12 96 LEU A C 1
ATOM 786 O O . LEU A 1 96 ? -10.487 -6.711 7.023 1.00 98.12 96 LEU A O 1
ATOM 790 N N . LEU A 1 97 ? -9.031 -5.816 5.560 1.00 98.44 97 LEU A N 1
ATOM 791 C CA . LEU A 1 97 ? -9.287 -4.433 5.956 1.00 98.44 97 LEU A CA 1
ATOM 792 C C . LEU A 1 97 ? -10.723 -4.010 5.618 1.00 98.44 97 LEU A C 1
ATOM 794 O O . LEU A 1 97 ? -11.382 -3.420 6.468 1.00 98.44 97 LEU A O 1
ATOM 798 N N . ARG A 1 98 ? -11.237 -4.344 4.424 1.00 98.44 98 ARG A N 1
ATOM 799 C CA . ARG A 1 98 ? -12.623 -4.034 4.024 1.00 98.44 98 ARG A CA 1
ATOM 800 C C . ARG A 1 98 ? -13.640 -4.642 4.978 1.00 98.44 98 ARG A C 1
ATOM 802 O O . ARG A 1 98 ? -14.531 -3.930 5.432 1.00 98.44 98 ARG A O 1
ATOM 809 N N . ARG A 1 99 ? -13.478 -5.923 5.318 1.00 97.56 99 ARG A N 1
ATOM 810 C CA . ARG A 1 99 ? -14.339 -6.605 6.296 1.00 97.56 99 ARG A CA 1
ATOM 811 C C . ARG A 1 99 ? -14.276 -5.926 7.653 1.00 97.56 99 ARG A C 1
ATOM 813 O O . ARG A 1 99 ? -15.307 -5.581 8.209 1.00 97.56 99 ARG A O 1
ATOM 820 N N . THR A 1 100 ? -13.068 -5.625 8.128 1.00 96.31 100 THR A N 1
ATOM 821 C CA . THR A 1 100 ? -12.886 -4.938 9.415 1.00 96.31 100 THR A CA 1
ATOM 822 C C . THR A 1 100 ? -13.603 -3.587 9.444 1.00 96.31 100 THR A C 1
ATOM 824 O O . THR A 1 100 ? -14.273 -3.276 10.423 1.00 96.31 100 THR A O 1
ATOM 827 N N . VAL A 1 101 ? -13.482 -2.792 8.377 1.00 96.50 101 VAL A N 1
ATOM 828 C CA . VAL A 1 101 ? -14.170 -1.498 8.250 1.00 96.50 101 VAL A CA 1
ATOM 829 C C . VAL A 1 101 ? -15.688 -1.680 8.213 1.00 96.50 101 VAL A C 1
ATOM 831 O O . VAL A 1 101 ? -16.399 -0.939 8.882 1.00 96.50 101 VAL A O 1
ATOM 834 N N . SER A 1 102 ? -16.185 -2.675 7.476 1.00 96.62 102 SER A N 1
ATOM 835 C CA . SER A 1 102 ? -17.618 -2.980 7.392 1.00 96.62 102 SER A CA 1
ATOM 836 C C . SER A 1 102 ? -18.208 -3.429 8.731 1.00 96.62 102 SER A C 1
ATOM 838 O O . SER A 1 102 ? -19.339 -3.075 9.052 1.00 96.62 102 SER A O 1
ATOM 840 N N . ASP A 1 103 ? -17.452 -4.193 9.516 1.00 94.44 103 ASP A N 1
ATOM 841 C CA . ASP A 1 103 ? -17.915 -4.751 10.788 1.00 94.44 103 ASP A CA 1
ATOM 842 C C . ASP A 1 103 ? -17.812 -3.739 11.937 1.00 94.44 103 ASP A C 1
ATOM 844 O O . ASP A 1 103 ? -18.509 -3.859 12.948 1.00 94.44 103 ASP A O 1
ATOM 848 N N . LEU A 1 104 ? -16.956 -2.724 11.796 1.00 92.56 104 LEU A N 1
ATOM 849 C CA . LEU A 1 104 ? -16.653 -1.752 12.841 1.00 92.56 104 LEU A CA 1
ATOM 850 C C . LEU A 1 104 ? -17.891 -1.056 13.444 1.00 92.56 104 LEU A C 1
ATOM 852 O O . LEU A 1 104 ? -17.958 -1.005 14.674 1.00 92.56 104 LEU A O 1
ATOM 856 N N . PRO A 1 105 ? -18.893 -0.588 12.668 1.00 89.19 105 PRO A N 1
ATOM 857 C CA . PRO A 1 105 ? -20.086 0.059 13.222 1.00 89.19 105 PRO A CA 1
ATOM 858 C C . PRO A 1 105 ? -20.922 -0.848 14.134 1.00 89.19 105 PRO A C 1
ATOM 860 O O . PRO A 1 105 ? -21.682 -0.353 14.961 1.00 89.19 105 PRO A O 1
ATOM 863 N N . SER A 1 106 ? -20.795 -2.171 13.992 1.00 90.88 106 SER A N 1
ATOM 864 C CA . SER A 1 106 ? -21.508 -3.152 14.820 1.00 90.88 106 SER A CA 1
ATOM 865 C C . SER A 1 106 ? -20.772 -3.506 16.117 1.00 90.88 106 SER A C 1
ATOM 867 O O . SER A 1 106 ? -21.320 -4.205 16.974 1.00 90.88 106 SER A O 1
ATOM 869 N N . ARG A 1 107 ? -19.527 -3.039 16.294 1.00 89.69 107 ARG A N 1
ATOM 870 C CA . ARG A 1 107 ? -18.734 -3.354 17.486 1.00 89.69 107 ARG A CA 1
ATOM 871 C C . ARG A 1 107 ? -19.275 -2.609 18.700 1.00 89.69 107 ARG A C 1
ATOM 873 O O . ARG A 1 107 ? -19.430 -1.393 18.699 1.00 89.69 107 ARG A O 1
ATOM 880 N N . VAL A 1 108 ? -19.466 -3.351 19.786 1.00 83.44 108 VAL A N 1
ATOM 881 C CA . VAL A 1 108 ? -19.803 -2.790 21.095 1.00 83.44 108 VAL A CA 1
ATOM 882 C C . VAL A 1 108 ? -18.521 -2.657 21.910 1.00 83.44 108 VAL A C 1
ATOM 884 O O . VAL A 1 108 ? -17.925 -3.651 22.326 1.00 83.44 108 VAL A O 1
ATOM 887 N N . GLY A 1 109 ? -18.084 -1.422 22.141 1.00 80.19 109 GLY A N 1
ATOM 888 C CA . GLY A 1 109 ? -16.982 -1.106 23.046 1.00 80.19 109 GLY A CA 1
ATOM 889 C C . GLY A 1 109 ? -17.487 -0.285 24.223 1.00 80.19 109 GLY A C 1
ATOM 890 O O . GLY A 1 109 ? -18.167 0.719 24.032 1.00 80.19 109 GLY A O 1
ATOM 891 N N . LYS A 1 110 ? -17.149 -0.676 25.456 1.00 78.75 110 LYS A N 1
ATOM 892 C CA . LYS A 1 110 ? -17.410 0.185 26.615 1.00 78.75 110 LYS A CA 1
ATOM 893 C C . LYS A 1 110 ? -16.436 1.357 26.562 1.00 78.75 110 LYS A C 1
ATOM 895 O O . LYS A 1 110 ? -15.228 1.140 26.674 1.00 78.75 110 LYS A O 1
ATOM 900 N N . GLN A 1 111 ? -16.957 2.573 26.417 1.00 79.94 111 GLN A N 1
ATOM 901 C CA . GLN A 1 111 ? -16.167 3.786 26.586 1.00 79.94 111 GLN A CA 1
ATOM 902 C C . GLN A 1 111 ? -15.532 3.737 27.980 1.00 79.94 111 GLN A C 1
ATOM 904 O O . GLN A 1 111 ? -16.225 3.651 28.994 1.00 79.94 111 GLN A O 1
ATOM 909 N N . ARG A 1 112 ? -14.201 3.636 28.026 1.00 66.81 112 ARG A N 1
ATOM 910 C CA . ARG A 1 112 ? -13.464 3.721 29.284 1.00 66.81 112 ARG A CA 1
ATOM 911 C C . ARG A 1 112 ? -13.153 5.188 29.491 1.00 66.81 112 ARG A C 1
ATOM 913 O O . ARG A 1 112 ? -12.364 5.748 28.733 1.00 66.81 112 ARG A O 1
ATOM 920 N N . ASP A 1 113 ? -13.765 5.762 30.515 1.00 60.69 113 ASP A N 1
ATOM 921 C CA . ASP A 1 113 ? -13.339 7.029 31.088 1.00 60.69 113 ASP A CA 1
ATOM 922 C C . ASP A 1 113 ? -11.974 6.777 31.723 1.00 60.69 113 ASP A C 1
ATOM 924 O O . ASP A 1 113 ? -11.865 6.269 32.839 1.00 60.69 113 ASP A O 1
ATOM 928 N N . SER A 1 114 ? -10.914 6.991 30.953 1.00 59.44 114 SER A N 1
ATOM 929 C CA . SER A 1 114 ? -9.577 7.047 31.522 1.00 59.44 114 SER A CA 1
ATOM 930 C C . SER A 1 114 ? -9.328 8.506 31.879 1.00 59.44 114 SER A C 1
ATOM 932 O O . SER A 1 114 ? -9.268 9.347 30.983 1.00 59.44 114 SER A O 1
ATOM 934 N N . ILE A 1 115 ? -9.277 8.765 33.190 1.00 49.56 115 ILE A N 1
ATOM 935 C CA . ILE A 1 115 ? -8.692 9.966 33.807 1.00 49.56 115 ILE A CA 1
ATOM 936 C C . ILE A 1 115 ? -7.246 10.108 33.327 1.00 49.56 115 ILE A C 1
ATOM 938 O O . ILE A 1 115 ? -6.577 9.050 33.207 1.00 49.56 115 ILE A O 1
#

Secondary structure (DSSP, 8-state):
---------S-TTSTTHHHHHHHHHHHHHHHHHHHHT----HHHHHHHHHHHHHHHHHHHHHHHHHHH-TTTS-HHHHHHHHHHTTTS-HHHHHHHHHHHHHHGGG---------

Radius of gyration: 19.42 Å; chains: 1; bounding box: 42×34×52 Å

Sequence (115 aa):
MYVDFLHLPHNPNSKSSTDFLVTEYLRLQEHLEALNGHHVSDDALNEAITLYNVNRALTRHLYDERARQPHLIRTSELYALVRVGNFLPVAQHTELLRRTVSDLPSRVGKQRDSI

pLDDT: mean 93.71, std 7.7, range [49.56, 98.75]

Foldseek 3Di:
DDDDDQDADPDCPDPCRVVVNVVSVVVVQVVVCVVVVDHDDPVNVVVLVVLVVLLVVLLVVVVVCCVVPVQQDPPVRSCVLVVCCVVDDSNVSSVVSVVCVVCSVVGDGDPDPDD